Protein AF-A0A1S3B0C0-F1 (afdb_monomer_lite)

Sequence (119 aa):
MVPRLPLDDKALMFKHFGFFVYFDWDYVAQIQEEEPFENYRSIVGAVLMRIHASLEIGRSFTISWRRGKEYEEKVFLGIVRLFGSLLPGIPAYCPQDYVNSTPLGSTGRLHSEHDLIIQ

Secondary structure (DSSP, 8-state):
----SS-S-TT---PPPS-EEEE-TT--EEEESS-SS-TT--HHHHHHHHHHHHHHHHHHHHHHHHH-GGGPPPHHHHHHHHHHTTSTT-TT--HHHHHHHHHHHHTSTHHHHHHHH--

Structure (mmCIF, N/CA/C/O backbone):
data_AF-A0A1S3B0C0-F1
#
_entry.id   AF-A0A1S3B0C0-F1
#
loop_
_atom_site.group_PDB
_atom_site.id
_atom_site.type_symbol
_atom_site.label_atom_id
_atom_site.label_alt_id
_atom_site.label_comp_id
_atom_site.label_asym_id
_atom_site.label_entity_id
_atom_site.label_seq_id
_atom_site.pdbx_PDB_ins_code
_atom_site.Cartn_x
_atom_site.Cartn_y
_atom_site.Cartn_z
_atom_site.occupancy
_atom_site.B_iso_or_equiv
_atom_site.auth_seq_id
_atom_site.auth_comp_id
_atom_site.auth_asym_id
_atom_site.auth_atom_id
_atom_site.pdbx_PDB_model_num
ATOM 1 N N . MET A 1 1 ? -2.806 -12.312 -8.907 1.00 52.94 1 MET A N 1
ATOM 2 C CA . MET A 1 1 ? -2.158 -11.345 -9.810 1.00 52.94 1 MET A CA 1
ATOM 3 C C . MET A 1 1 ? -2.480 -11.763 -11.233 1.00 52.94 1 MET A C 1
ATOM 5 O O . MET A 1 1 ? -2.406 -12.956 -11.518 1.00 52.94 1 MET A O 1
ATOM 9 N N . VAL A 1 2 ? -2.973 -10.835 -12.055 1.00 52.50 2 VAL A N 1
ATOM 10 C CA . VAL A 1 2 ? -3.362 -11.129 -13.440 1.00 52.50 2 VAL A CA 1
ATOM 11 C C . VAL A 1 2 ? -2.097 -11.016 -14.288 1.00 52.50 2 VAL A C 1
ATOM 13 O O . VAL A 1 2 ? -1.531 -9.926 -14.338 1.00 52.50 2 VAL A O 1
ATOM 16 N N . PRO A 1 3 ? -1.608 -12.109 -14.901 1.00 55.06 3 PRO A N 1
ATOM 17 C CA . PRO A 1 3 ? -0.468 -12.015 -15.798 1.00 55.06 3 PRO A CA 1
ATOM 18 C C . PRO A 1 3 ? -0.829 -11.052 -16.926 1.00 55.06 3 PRO A C 1
ATOM 20 O O . PRO A 1 3 ? -1.904 -11.178 -17.520 1.00 55.06 3 PRO A O 1
ATOM 23 N N . ARG A 1 4 ? 0.053 -10.086 -17.206 1.00 61.09 4 ARG A N 1
ATOM 24 C CA . ARG A 1 4 ? -0.137 -9.209 -18.359 1.00 61.09 4 ARG A CA 1
ATOM 25 C C . ARG A 1 4 ? -0.114 -10.096 -19.594 1.00 61.09 4 ARG A C 1
ATOM 27 O O . ARG A 1 4 ? 0.855 -10.815 -19.837 1.00 61.09 4 ARG A O 1
ATOM 34 N N . LEU A 1 5 ? -1.244 -10.117 -20.291 1.00 62.19 5 LEU A N 1
ATOM 35 C CA . LEU A 1 5 ? -1.394 -10.809 -21.553 1.00 62.19 5 LEU A CA 1
ATOM 36 C C . LEU A 1 5 ? -1.553 -9.753 -22.638 1.00 62.19 5 LEU A C 1
ATOM 38 O O . LEU A 1 5 ? -2.394 -8.865 -22.494 1.00 62.19 5 LEU A O 1
ATOM 42 N N . PRO A 1 6 ? -0.779 -9.854 -23.718 1.00 63.19 6 PRO A N 1
ATOM 43 C CA . PRO A 1 6 ? 0.288 -10.829 -23.948 1.00 63.19 6 PRO A CA 1
ATOM 44 C C . PRO A 1 6 ? 1.496 -10.587 -23.036 1.00 63.19 6 PRO A C 1
ATOM 46 O O . PRO A 1 6 ? 1.780 -9.442 -22.697 1.00 63.19 6 PRO A O 1
ATOM 49 N N . LEU A 1 7 ? 2.212 -11.654 -22.646 1.00 60.31 7 LEU A N 1
ATOM 50 C CA . LEU A 1 7 ? 3.580 -11.470 -22.141 1.00 60.31 7 LEU A CA 1
ATOM 51 C C . LEU A 1 7 ? 4.319 -10.651 -23.191 1.00 60.31 7 LEU A C 1
ATOM 53 O O . LEU A 1 7 ? 4.110 -10.966 -24.357 1.00 60.31 7 LEU A O 1
ATOM 57 N N . ASP A 1 8 ? 5.126 -9.660 -22.790 1.00 55.84 8 ASP A N 1
ATOM 58 C CA . ASP A 1 8 ? 5.915 -8.805 -23.690 1.00 55.84 8 ASP A CA 1
ATOM 59 C C . ASP A 1 8 ? 6.686 -9.639 -24.710 1.00 55.84 8 ASP A C 1
ATOM 61 O O . ASP A 1 8 ? 7.838 -10.043 -24.532 1.00 55.84 8 ASP A O 1
ATOM 65 N N . ASP A 1 9 ? 5.989 -9.932 -25.786 1.00 53.53 9 ASP A N 1
ATOM 66 C CA . ASP A 1 9 ? 6.418 -10.689 -26.921 1.00 53.53 9 ASP A CA 1
ATOM 67 C C . ASP A 1 9 ? 6.223 -9.696 -28.044 1.00 53.53 9 ASP A C 1
ATOM 69 O O . ASP A 1 9 ? 5.133 -9.148 -28.235 1.00 53.53 9 ASP A O 1
ATOM 73 N N . LYS A 1 10 ? 7.306 -9.401 -28.763 1.00 56.47 10 LYS A N 1
ATOM 74 C CA . LYS A 1 10 ? 7.347 -8.333 -29.778 1.00 56.47 10 LYS A CA 1
ATOM 75 C C . LYS A 1 10 ? 6.260 -8.494 -30.854 1.00 56.47 10 LYS A C 1
ATOM 77 O O . LYS A 1 10 ? 6.013 -7.571 -31.621 1.00 56.47 10 LYS A O 1
ATOM 82 N N . ALA A 1 11 ? 5.636 -9.669 -30.911 1.00 55.56 11 ALA A N 1
ATOM 83 C CA . ALA A 1 11 ? 4.535 -10.029 -31.783 1.00 55.56 11 ALA A CA 1
ATOM 84 C C . ALA A 1 11 ? 3.170 -9.431 -31.385 1.00 55.56 11 ALA A C 1
ATOM 86 O O . ALA A 1 11 ? 2.296 -9.339 -32.245 1.00 55.56 11 ALA A O 1
ATOM 87 N N . LEU A 1 12 ? 2.953 -9.033 -30.126 1.00 57.41 12 LEU A N 1
ATOM 88 C CA . LEU A 1 12 ? 1.646 -8.579 -29.646 1.00 57.41 12 LEU A CA 1
ATOM 89 C C . LEU A 1 12 ? 1.777 -7.219 -28.933 1.00 57.41 12 LEU A C 1
ATOM 91 O O . LEU A 1 12 ? 2.055 -7.125 -27.745 1.00 57.41 12 LEU A O 1
ATOM 95 N N . MET A 1 13 ? 1.591 -6.140 -29.698 1.00 58.38 13 MET A N 1
ATOM 96 C CA . MET A 1 13 ? 1.855 -4.751 -29.293 1.00 58.38 13 MET A CA 1
ATOM 97 C C . MET A 1 13 ? 0.697 -4.099 -28.518 1.00 58.38 13 MET A C 1
ATOM 99 O O . MET A 1 13 ? 0.164 -3.069 -28.932 1.00 58.38 1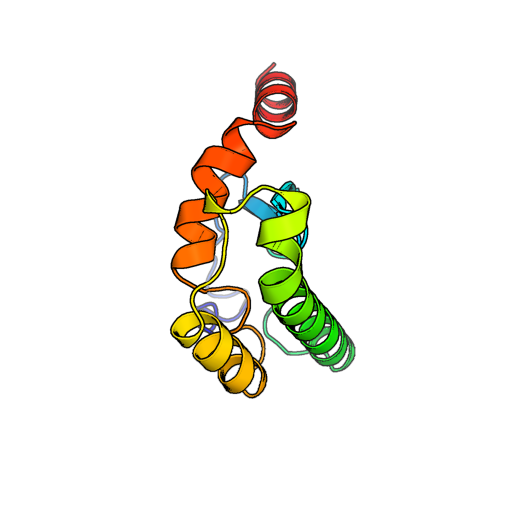3 MET A O 1
ATOM 103 N N . PHE A 1 14 ? 0.286 -4.678 -27.392 1.00 61.09 14 PHE A N 1
ATOM 104 C CA . PHE A 1 14 ? -0.689 -4.022 -26.516 1.00 61.09 14 PHE A CA 1
ATOM 105 C C . PHE A 1 14 ? 0.031 -3.109 -25.522 1.00 61.09 14 PHE A C 1
ATOM 107 O O . PHE A 1 14 ? 0.344 -3.507 -24.404 1.00 61.09 14 PHE A O 1
ATOM 114 N N . LYS A 1 15 ? 0.298 -1.868 -25.946 1.00 66.00 15 LYS A N 1
ATOM 115 C CA . LYS A 1 15 ? 0.806 -0.817 -25.059 1.00 66.00 15 LYS A CA 1
ATOM 116 C C . LYS A 1 15 ? -0.368 -0.103 -24.390 1.00 66.00 15 LYS A C 1
ATOM 118 O O . LYS A 1 15 ? -1.306 0.314 -25.067 1.00 66.00 15 LYS A O 1
ATOM 123 N N . HIS A 1 16 ? -0.317 0.037 -23.067 1.00 65.56 16 HIS A N 1
ATOM 124 C CA . HIS A 1 16 ? -1.242 0.921 -22.362 1.00 65.56 16 HIS A CA 1
ATOM 125 C C . HIS A 1 16 ? -0.915 2.368 -22.751 1.00 65.56 16 HIS A C 1
ATOM 127 O O . HIS A 1 16 ? 0.240 2.785 -22.692 1.00 65.56 16 HIS A O 1
ATOM 133 N N . PHE A 1 17 ? -1.927 3.112 -23.195 1.00 69.31 17 PHE A N 1
ATOM 134 C CA . PHE A 1 17 ? -1.809 4.535 -23.505 1.00 69.31 17 PHE A CA 1
ATOM 135 C C . PHE A 1 17 ? -2.396 5.357 -22.355 1.00 69.31 17 PHE A C 1
ATOM 137 O O . PHE A 1 17 ? -3.431 4.989 -21.801 1.00 69.31 17 PHE A O 1
ATOM 144 N N . GLY A 1 18 ? -1.756 6.481 -22.037 1.00 73.19 18 GLY A N 1
ATOM 145 C CA . GLY A 1 18 ? -2.140 7.363 -20.934 1.00 73.19 18 GLY A CA 1
ATOM 146 C C . GLY A 1 18 ? -1.203 7.257 -19.732 1.00 73.19 18 GLY A C 1
ATOM 147 O O . GLY A 1 18 ? -0.316 6.408 -19.689 1.00 73.19 18 GLY A O 1
ATOM 148 N N . PHE A 1 19 ? -1.389 8.156 -18.767 1.00 72.00 19 PHE A N 1
ATOM 149 C CA . PHE A 1 19 ? -0.590 8.181 -17.546 1.00 72.00 19 PHE A CA 1
ATOM 150 C C . PHE A 1 19 ? -1.010 7.054 -16.606 1.00 72.00 19 PHE A C 1
ATOM 152 O O . PHE A 1 19 ? -2.197 6.897 -16.306 1.00 72.00 19 PHE A O 1
ATOM 159 N N . PHE A 1 20 ? -0.037 6.294 -16.109 1.00 77.88 20 PHE A N 1
ATOM 160 C CA . PHE A 1 20 ? -0.271 5.330 -15.047 1.00 77.88 20 PHE A CA 1
ATOM 161 C C . PHE A 1 20 ? -0.038 6.012 -13.698 1.00 77.88 20 PHE A C 1
ATOM 163 O O . PHE A 1 20 ? 1.050 6.502 -13.400 1.00 77.88 20 PHE A O 1
ATOM 170 N N . VAL A 1 21 ? -1.089 6.065 -12.880 1.00 81.00 21 VAL A N 1
ATOM 171 C CA . VAL A 1 21 ? -1.009 6.600 -11.520 1.00 81.00 21 VAL A CA 1
ATOM 172 C C . VAL A 1 21 ? -0.774 5.442 -10.566 1.00 81.00 21 VAL A C 1
ATOM 174 O O . VAL A 1 21 ? -1.651 4.604 -10.354 1.00 81.00 21 VAL A O 1
ATOM 177 N N . TYR A 1 22 ? 0.415 5.417 -9.981 1.00 82.69 22 TYR A N 1
ATOM 178 C CA . TYR A 1 22 ? 0.807 4.446 -8.973 1.00 82.69 22 TYR A CA 1
ATOM 179 C C . TYR A 1 22 ? 0.710 5.069 -7.583 1.00 82.69 22 TYR A C 1
ATOM 181 O O . TYR A 1 22 ? 1.193 6.177 -7.372 1.00 82.69 22 TYR A O 1
ATOM 189 N N . PHE A 1 23 ? 0.126 4.357 -6.623 1.00 84.44 23 PHE A N 1
ATOM 190 C CA . PHE A 1 23 ? 0.159 4.755 -5.217 1.00 84.44 23 PHE A CA 1
ATOM 191 C C . PHE A 1 23 ? 1.170 3.896 -4.473 1.00 84.44 23 PHE A C 1
ATOM 193 O O . PHE A 1 23 ? 1.132 2.669 -4.564 1.00 84.44 23 PHE A O 1
ATOM 200 N N . ASP A 1 24 ? 2.064 4.542 -3.730 1.00 84.25 24 ASP A N 1
ATOM 201 C CA . ASP A 1 24 ? 2.977 3.832 -2.845 1.00 84.25 24 ASP A CA 1
ATOM 202 C C . ASP A 1 24 ? 2.301 3.403 -1.528 1.00 84.25 24 ASP A C 1
ATOM 204 O O . ASP A 1 24 ? 1.133 3.692 -1.253 1.00 84.25 24 ASP A O 1
ATOM 208 N N . TRP A 1 25 ? 3.076 2.733 -0.675 1.00 82.19 25 TRP A N 1
ATOM 209 C CA . TRP A 1 25 ? 2.650 2.276 0.649 1.00 82.19 25 TRP A CA 1
ATOM 210 C C . TRP A 1 25 ? 2.260 3.416 1.624 1.00 82.19 25 TRP A C 1
ATOM 212 O O . TRP A 1 25 ? 1.830 3.152 2.748 1.00 82.19 25 TRP A O 1
ATOM 222 N N . ASP A 1 26 ? 2.426 4.691 1.277 1.00 84.62 26 ASP A N 1
ATOM 223 C CA . ASP A 1 26 ? 1.943 5.824 2.078 1.00 84.62 26 ASP A CA 1
ATOM 224 C C . ASP A 1 26 ? 0.788 6.582 1.396 1.00 84.62 26 ASP A C 1
ATOM 226 O O . ASP A 1 26 ? 0.363 7.637 1.877 1.00 84.62 26 ASP A O 1
ATOM 230 N N . TYR A 1 27 ? 0.227 6.010 0.322 1.00 84.25 27 TYR A N 1
ATOM 231 C CA . TYR A 1 27 ? -0.755 6.639 -0.568 1.00 84.25 27 TYR A CA 1
ATOM 232 C C . TYR A 1 27 ? -0.250 7.933 -1.213 1.00 84.25 27 TYR A C 1
ATOM 234 O O . TYR A 1 27 ? -1.035 8.834 -1.519 1.00 84.25 27 TYR A O 1
ATOM 242 N N . VAL A 1 28 ? 1.054 8.031 -1.461 1.00 84.50 28 VAL A N 1
ATOM 243 C CA . VAL A 1 28 ? 1.602 9.081 -2.314 1.00 84.50 28 VAL A CA 1
ATOM 244 C C . VAL A 1 28 ? 1.459 8.633 -3.759 1.00 84.50 28 VAL A C 1
ATOM 246 O O . VAL A 1 28 ? 1.978 7.593 -4.166 1.00 84.50 28 VAL A O 1
ATOM 249 N N . ALA A 1 29 ? 0.726 9.428 -4.531 1.00 83.75 29 ALA A N 1
ATOM 250 C CA . ALA A 1 29 ? 0.566 9.202 -5.952 1.00 83.75 29 ALA A CA 1
ATOM 251 C C . ALA A 1 29 ? 1.836 9.572 -6.721 1.00 83.75 29 ALA A C 1
ATOM 253 O O . ALA A 1 29 ? 2.442 10.618 -6.483 1.00 83.75 29 ALA A O 1
ATOM 254 N N . GLN A 1 30 ? 2.196 8.722 -7.671 1.00 82.56 30 GLN A N 1
ATOM 255 C CA . GLN A 1 30 ? 3.345 8.859 -8.548 1.00 82.56 30 GLN A CA 1
ATOM 256 C C . GLN A 1 30 ? 2.877 8.629 -9.982 1.00 82.56 30 GLN A C 1
ATOM 258 O O . GLN A 1 30 ? 2.227 7.623 -10.276 1.00 82.56 30 GLN A O 1
ATOM 263 N N . ILE A 1 31 ? 3.197 9.567 -10.870 1.00 81.69 31 ILE A N 1
ATOM 264 C CA . ILE A 1 31 ? 2.937 9.423 -12.301 1.00 81.69 31 ILE A CA 1
ATOM 265 C C . ILE A 1 31 ? 4.091 8.615 -12.883 1.00 81.69 31 ILE A C 1
ATOM 267 O O . ILE A 1 31 ? 5.247 9.028 -12.804 1.00 81.69 31 ILE A O 1
ATOM 271 N N . GLN A 1 32 ? 3.780 7.451 -13.437 1.00 74.69 32 GLN A N 1
ATOM 272 C CA . GLN A 1 32 ? 4.750 6.596 -14.109 1.00 74.69 32 GLN A CA 1
ATOM 273 C C . GLN A 1 32 ? 4.248 6.253 -15.512 1.00 74.69 32 GLN A C 1
ATOM 275 O O . GLN A 1 32 ? 3.048 6.265 -15.785 1.00 74.69 32 GLN A O 1
ATOM 280 N N . GLU A 1 33 ? 5.179 5.979 -16.423 1.00 71.00 33 GLU A N 1
ATOM 281 C CA . GLU A 1 33 ? 4.834 5.490 -17.763 1.00 71.00 33 GLU A CA 1
ATOM 282 C C . GLU A 1 33 ? 4.477 3.999 -17.734 1.00 71.00 33 GLU A C 1
ATOM 284 O O . GLU A 1 33 ? 3.632 3.552 -18.506 1.00 71.00 33 GLU A O 1
ATOM 289 N N . GLU A 1 34 ? 5.085 3.235 -16.820 1.00 68.50 34 GLU A N 1
ATOM 290 C CA . GLU A 1 34 ? 4.920 1.786 -16.706 1.00 68.50 34 GLU A CA 1
ATOM 291 C C . GLU A 1 34 ? 4.859 1.338 -15.237 1.00 68.50 34 GLU A C 1
ATOM 293 O O . GLU A 1 34 ? 5.313 2.026 -14.321 1.00 68.50 34 GLU A O 1
ATOM 298 N N . GLU A 1 35 ? 4.258 0.170 -15.002 1.00 68.44 35 GLU A N 1
ATOM 299 C CA . GLU A 1 35 ? 4.125 -0.410 -13.666 1.00 68.44 35 GLU A CA 1
ATOM 300 C C . GLU A 1 35 ? 5.485 -0.946 -13.167 1.00 68.44 35 GLU A C 1
ATOM 302 O O . GLU A 1 35 ? 6.129 -1.725 -13.875 1.00 68.44 35 GLU A O 1
ATOM 307 N N . PRO A 1 36 ? 5.914 -0.616 -11.933 1.00 64.50 36 PRO A N 1
ATOM 308 C CA . PRO A 1 36 ? 7.298 -0.808 -11.475 1.00 64.50 36 PRO A CA 1
ATOM 309 C C . PRO A 1 36 ? 7.772 -2.268 -11.344 1.00 64.50 36 PRO A C 1
ATOM 311 O O . PRO A 1 36 ? 8.972 -2.514 -11.220 1.00 64.50 36 PRO A O 1
ATOM 314 N N . PHE A 1 37 ? 6.868 -3.253 -11.355 1.00 67.31 37 PHE A N 1
ATOM 315 C CA . PHE A 1 37 ? 7.211 -4.670 -11.201 1.00 67.31 37 PHE A CA 1
ATOM 316 C C . PHE A 1 37 ? 6.747 -5.493 -12.404 1.00 67.31 37 PHE A C 1
ATOM 318 O O . PHE A 1 37 ? 5.675 -6.096 -12.397 1.00 67.31 37 PHE A O 1
ATOM 325 N N . GLU A 1 38 ? 7.577 -5.566 -13.442 1.00 63.25 38 GLU A N 1
ATOM 326 C CA . GLU A 1 38 ? 7.269 -6.386 -14.613 1.00 63.25 38 GLU A CA 1
ATOM 327 C C . GLU A 1 38 ? 7.375 -7.899 -14.336 1.00 63.25 38 GLU A C 1
ATOM 329 O O . GLU A 1 38 ? 8.437 -8.428 -13.998 1.00 63.25 38 GLU A O 1
ATOM 334 N N . ASN A 1 39 ? 6.255 -8.611 -14.522 1.00 61.09 39 ASN A N 1
ATOM 335 C CA . ASN A 1 39 ? 6.147 -10.040 -14.861 1.00 61.09 39 ASN A CA 1
ATOM 336 C C . ASN A 1 39 ? 7.088 -11.042 -14.142 1.00 61.09 39 ASN A C 1
ATOM 338 O O . ASN A 1 39 ? 7.529 -11.999 -14.770 1.00 61.09 39 ASN A O 1
ATOM 342 N N . TYR A 1 40 ? 7.388 -10.887 -12.844 1.00 58.50 40 TYR A N 1
ATOM 343 C CA . TYR A 1 40 ? 8.083 -11.877 -11.978 1.00 58.50 40 TYR A CA 1
ATOM 344 C C . TYR A 1 40 ? 9.376 -12.531 -12.518 1.00 58.50 40 TYR A C 1
ATOM 346 O O . TYR A 1 40 ? 9.854 -13.507 -11.936 1.00 58.50 40 TYR A O 1
ATOM 354 N N . ARG A 1 41 ? 9.969 -12.045 -13.614 1.00 60.12 41 ARG A N 1
ATOM 355 C CA . ARG A 1 41 ? 11.052 -12.763 -14.313 1.00 60.12 41 ARG A CA 1
ATOM 356 C C . ARG A 1 41 ? 12.391 -12.672 -13.591 1.00 60.12 41 ARG A C 1
ATOM 358 O O . ARG A 1 41 ? 13.257 -13.512 -13.808 1.00 60.12 41 ARG A O 1
ATOM 365 N N . SER A 1 42 ? 12.562 -11.670 -12.732 1.00 73.00 42 SER A N 1
ATOM 366 C CA . SER A 1 42 ? 13.799 -11.429 -11.992 1.00 73.00 42 S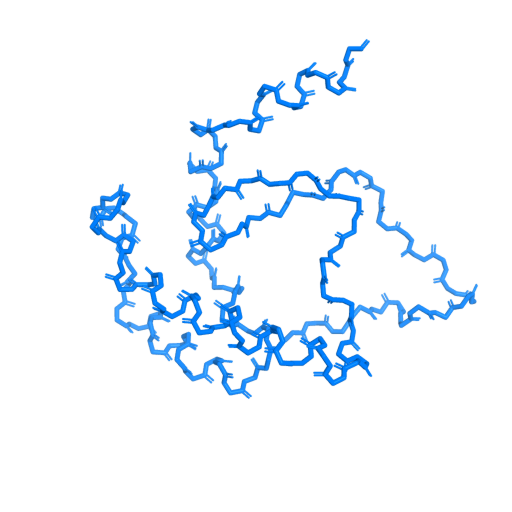ER A CA 1
ATOM 367 C C . SER A 1 42 ? 13.675 -11.847 -10.526 1.00 73.00 42 SER A C 1
ATOM 369 O O . SER A 1 42 ? 12.720 -11.474 -9.843 1.00 73.00 42 SER A O 1
ATOM 371 N N . ILE A 1 43 ? 14.696 -12.546 -10.014 1.00 78.00 43 ILE A N 1
ATOM 372 C CA . ILE A 1 43 ? 14.846 -12.867 -8.582 1.00 78.00 43 ILE A CA 1
ATOM 373 C C . ILE A 1 43 ? 14.848 -11.580 -7.745 1.00 78.00 43 ILE A C 1
ATOM 375 O O . ILE A 1 43 ? 14.224 -11.529 -6.688 1.00 78.00 43 ILE A O 1
ATOM 379 N N . VAL A 1 44 ? 15.491 -10.518 -8.243 1.00 81.62 44 VAL A N 1
ATOM 380 C CA . VAL A 1 44 ? 15.523 -9.209 -7.575 1.00 81.62 44 VAL A CA 1
ATOM 381 C C . VAL A 1 44 ? 14.116 -8.621 -7.485 1.00 81.62 44 VAL A C 1
ATOM 383 O O . VAL A 1 44 ? 13.700 -8.193 -6.412 1.00 81.62 44 VAL A O 1
ATOM 386 N N . GLY A 1 45 ? 13.346 -8.684 -8.576 1.00 78.31 45 GLY A N 1
ATOM 387 C CA . GLY A 1 45 ? 11.947 -8.247 -8.586 1.00 78.31 45 GLY A CA 1
ATOM 388 C C . GLY A 1 45 ? 11.098 -9.022 -7.577 1.00 78.31 45 GLY A C 1
ATOM 389 O O . GLY A 1 45 ? 10.353 -8.422 -6.804 1.00 78.31 45 GLY A O 1
ATOM 390 N N . ALA A 1 46 ? 11.267 -10.346 -7.505 1.00 77.62 46 ALA A N 1
ATOM 391 C CA . ALA A 1 46 ? 10.569 -11.189 -6.533 1.00 77.62 46 ALA A CA 1
ATOM 392 C C . ALA A 1 46 ? 10.875 -10.805 -5.072 1.00 77.62 46 ALA A C 1
ATOM 394 O O . ALA A 1 46 ? 9.968 -10.808 -4.237 1.00 77.62 46 ALA A O 1
ATOM 395 N N . VAL A 1 47 ? 12.124 -10.448 -4.759 1.00 82.62 47 VAL A N 1
ATOM 396 C CA . VAL A 1 47 ? 12.523 -9.967 -3.423 1.00 82.62 47 VAL A CA 1
ATOM 397 C C . VAL A 1 47 ? 11.903 -8.601 -3.126 1.00 82.62 47 VAL A C 1
ATOM 399 O O . VAL A 1 47 ? 11.293 -8.433 -2.069 1.00 82.62 47 VAL A O 1
ATOM 402 N N . LEU A 1 48 ? 11.991 -7.649 -4.060 1.00 83.00 48 LEU A N 1
ATOM 403 C CA . LEU A 1 48 ? 11.413 -6.312 -3.890 1.00 83.00 48 LEU A CA 1
ATOM 404 C C . LEU A 1 48 ? 9.897 -6.368 -3.666 1.00 83.00 48 LEU A C 1
ATOM 406 O O . LEU A 1 48 ? 9.386 -5.697 -2.772 1.00 83.00 48 LEU A O 1
ATOM 410 N N . MET A 1 49 ? 9.181 -7.238 -4.380 1.00 79.56 49 MET A N 1
ATOM 411 C CA . MET A 1 49 ? 7.745 -7.437 -4.161 1.00 79.56 49 MET A CA 1
ATOM 412 C C . MET A 1 49 ? 7.417 -8.038 -2.793 1.00 79.56 49 MET A C 1
ATOM 414 O O . MET A 1 49 ? 6.381 -7.703 -2.223 1.00 79.56 49 MET A O 1
ATOM 418 N N . ARG A 1 50 ? 8.272 -8.908 -2.236 1.00 82.31 50 ARG A N 1
ATOM 419 C CA . ARG A 1 50 ? 8.080 -9.418 -0.865 1.00 82.31 50 ARG A CA 1
ATOM 420 C C . ARG A 1 50 ? 8.280 -8.322 0.178 1.00 82.31 50 ARG A C 1
ATOM 422 O O . ARG A 1 50 ? 7.531 -8.270 1.154 1.00 82.31 50 ARG A O 1
ATOM 429 N N . ILE A 1 51 ? 9.258 -7.443 -0.036 1.00 86.44 51 ILE A N 1
ATOM 430 C CA . ILE A 1 51 ? 9.471 -6.267 0.817 1.00 86.44 51 ILE A CA 1
ATOM 431 C C . ILE A 1 51 ? 8.250 -5.346 0.724 1.00 86.44 51 ILE A C 1
ATOM 433 O O . ILE A 1 51 ? 7.680 -4.998 1.755 1.00 86.44 51 ILE A O 1
ATOM 437 N N . HIS A 1 52 ? 7.783 -5.041 -0.490 1.00 84.69 52 HIS A N 1
ATOM 438 C CA . HIS A 1 52 ? 6.592 -4.221 -0.716 1.00 84.69 52 HIS A CA 1
ATOM 439 C C . HIS A 1 52 ? 5.349 -4.817 -0.040 1.00 84.69 52 HIS A C 1
ATOM 441 O O . HIS A 1 52 ? 4.670 -4.143 0.726 1.00 84.69 52 HIS A O 1
ATOM 447 N N . ALA A 1 53 ? 5.101 -6.116 -0.221 1.00 84.12 53 ALA A N 1
ATOM 448 C CA . ALA A 1 53 ? 4.017 -6.830 0.451 1.00 84.12 53 ALA A CA 1
ATOM 449 C C . ALA A 1 53 ? 4.094 -6.736 1.987 1.00 84.12 53 ALA A C 1
ATOM 451 O O . ALA A 1 53 ? 3.066 -6.617 2.649 1.00 84.12 53 ALA A O 1
ATOM 452 N N . SER A 1 54 ? 5.301 -6.762 2.556 1.00 86.88 54 SER A N 1
ATOM 453 C CA . SER A 1 54 ? 5.499 -6.609 4.003 1.00 86.88 54 SER A CA 1
ATOM 454 C C . SER A 1 54 ? 5.198 -5.182 4.474 1.00 86.88 54 SER A C 1
ATOM 456 O O . SER A 1 54 ? 4.596 -5.004 5.534 1.00 86.88 54 SER A O 1
ATOM 458 N N . LEU A 1 55 ? 5.558 -4.166 3.680 1.00 89.00 55 LEU A N 1
ATOM 459 C CA . LEU A 1 55 ? 5.214 -2.766 3.954 1.00 89.00 55 LEU A CA 1
ATOM 460 C C . LEU A 1 55 ? 3.697 -2.538 3.904 1.00 89.00 55 LEU A C 1
ATOM 462 O O . LEU A 1 55 ? 3.164 -1.862 4.781 1.00 89.00 55 LEU A O 1
ATOM 466 N N . GLU A 1 56 ? 2.990 -3.166 2.962 1.00 88.44 56 GLU A N 1
ATOM 467 C CA . GLU A 1 56 ? 1.521 -3.117 2.868 1.00 88.44 56 GLU A CA 1
ATOM 468 C C . GLU A 1 56 ? 0.821 -3.720 4.097 1.00 88.44 56 GLU A C 1
ATOM 470 O O . GLU A 1 56 ? -0.202 -3.209 4.563 1.00 88.44 56 GLU A O 1
ATOM 475 N N . ILE A 1 57 ? 1.386 -4.787 4.671 1.00 87.94 57 ILE A N 1
ATOM 476 C CA . ILE A 1 57 ? 0.910 -5.342 5.946 1.00 87.94 57 ILE A CA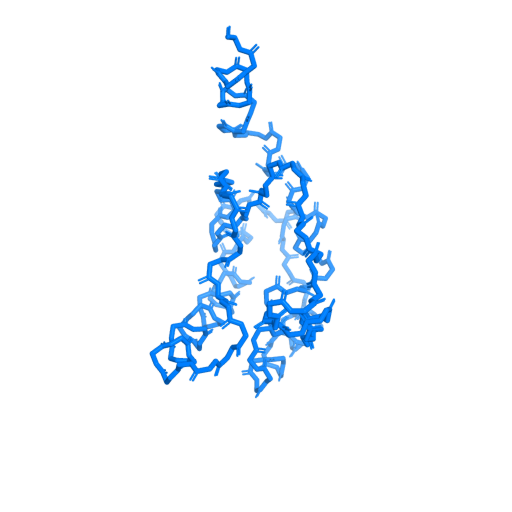 1
ATOM 477 C C . ILE A 1 57 ? 1.209 -4.363 7.088 1.00 87.94 57 ILE A C 1
ATOM 479 O O . ILE A 1 57 ? 0.335 -4.064 7.893 1.00 87.94 57 ILE A O 1
ATOM 483 N N . GLY A 1 58 ? 2.422 -3.808 7.166 1.00 88.44 58 GLY A N 1
ATOM 484 C CA . GLY A 1 58 ? 2.743 -2.795 8.181 1.00 88.44 58 GLY A CA 1
ATOM 485 C C . GLY A 1 58 ? 1.827 -1.566 8.097 1.00 88.44 58 GLY A C 1
ATOM 486 O O . GLY A 1 58 ? 1.422 -0.988 9.113 1.00 88.44 58 GLY A O 1
ATOM 487 N N . ARG A 1 59 ? 1.432 -1.188 6.880 1.00 89.69 59 ARG A N 1
ATOM 488 C CA . ARG A 1 59 ? 0.500 -0.096 6.615 1.00 89.69 59 ARG A CA 1
ATOM 489 C C . ARG A 1 59 ? -0.899 -0.379 7.146 1.00 89.69 59 ARG A C 1
ATOM 491 O O . ARG A 1 59 ? -1.450 0.522 7.773 1.00 89.69 59 ARG A O 1
ATOM 498 N N . SER A 1 60 ? -1.452 -1.584 6.976 1.00 87.19 60 SER A N 1
ATOM 499 C CA . SER A 1 60 ? -2.812 -1.901 7.457 1.00 87.19 60 SER A CA 1
ATOM 500 C C . SER A 1 60 ? -2.985 -1.629 8.953 1.00 87.19 60 SER A C 1
ATOM 502 O O . SER A 1 60 ? -4.037 -1.168 9.387 1.00 87.19 60 SER A O 1
ATOM 504 N N . PHE A 1 61 ? -1.932 -1.851 9.746 1.00 87.31 61 PHE A N 1
ATOM 505 C CA . PHE A 1 61 ? -1.944 -1.587 11.188 1.00 87.31 61 PHE A CA 1
ATOM 506 C C . PHE A 1 61 ? -1.715 -0.116 11.548 1.00 87.31 61 PHE A C 1
ATOM 508 O O . PHE A 1 61 ? -2.195 0.353 12.577 1.00 87.31 61 PHE A O 1
ATOM 515 N N . THR A 1 62 ? -0.975 0.624 10.723 1.00 90.44 62 THR A N 1
ATOM 516 C CA . THR A 1 62 ? -0.540 1.996 11.036 1.00 90.44 62 THR A CA 1
ATOM 517 C C . THR A 1 62 ? -1.384 3.077 10.362 1.00 90.44 62 THR A C 1
ATOM 519 O O . THR A 1 62 ? -1.311 4.240 10.759 1.00 90.44 62 THR A O 1
ATOM 522 N N . ILE A 1 63 ? -2.195 2.734 9.358 1.00 90.44 63 ILE A N 1
ATOM 523 C CA . ILE A 1 63 ? -2.969 3.701 8.568 1.00 90.44 63 ILE A CA 1
ATOM 524 C C . ILE A 1 63 ? -4.017 4.448 9.400 1.00 90.44 63 ILE A C 1
ATOM 526 O O . ILE A 1 63 ? -4.142 5.661 9.255 1.00 90.44 63 ILE A O 1
ATOM 530 N N . SER A 1 64 ? -4.689 3.763 10.334 1.00 90.38 64 SER A N 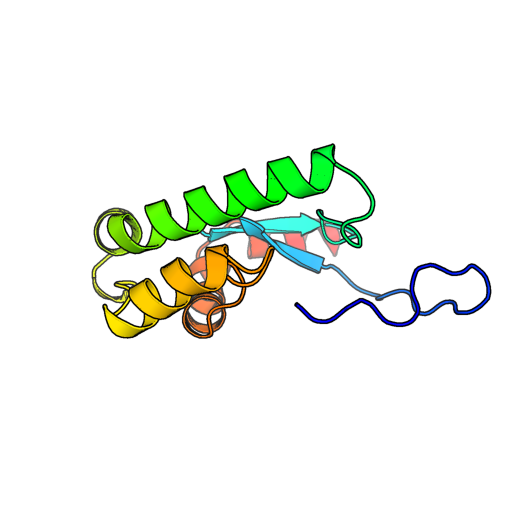1
ATOM 531 C CA . SER A 1 64 ? -5.676 4.381 11.235 1.00 90.38 64 SER A CA 1
ATOM 532 C C . SER A 1 64 ? -5.046 5.493 12.086 1.00 90.38 64 SER A C 1
ATOM 534 O O . SER A 1 64 ? -5.654 6.536 12.321 1.00 90.38 64 SER A O 1
ATOM 536 N N . TRP A 1 65 ? -3.779 5.315 12.478 1.00 89.31 65 TRP A N 1
ATOM 537 C CA . TRP A 1 65 ? -3.022 6.317 13.228 1.00 89.31 65 TRP A CA 1
ATOM 538 C C . TRP A 1 65 ? -2.504 7.465 12.349 1.00 89.31 65 TRP A C 1
ATOM 540 O O . TRP A 1 65 ? -2.547 8.616 12.773 1.00 89.31 65 TRP A O 1
ATOM 550 N N . ARG A 1 66 ? -2.039 7.176 11.126 1.00 89.56 66 ARG A N 1
ATOM 551 C CA . ARG A 1 66 ? -1.448 8.183 10.222 1.00 89.56 66 ARG A CA 1
ATOM 552 C C . ARG A 1 66 ? -2.470 9.046 9.483 1.00 89.56 66 ARG A C 1
ATOM 554 O O . ARG A 1 66 ? -2.227 10.231 9.284 1.00 89.56 66 ARG A O 1
ATOM 561 N N . ARG A 1 67 ? -3.567 8.445 9.016 1.00 87.62 67 ARG A N 1
ATOM 562 C CA . ARG A 1 67 ? -4.557 9.091 8.134 1.00 87.62 67 ARG A CA 1
ATOM 563 C C . ARG A 1 67 ? -5.926 9.261 8.793 1.00 87.62 67 ARG A C 1
ATOM 565 O O . ARG A 1 67 ? -6.744 10.007 8.279 1.00 87.62 67 ARG A O 1
ATOM 572 N N . GLY A 1 68 ? -6.158 8.622 9.940 1.00 90.19 68 GLY A N 1
ATOM 573 C CA . GLY A 1 68 ? -7.408 8.700 10.692 1.00 90.19 68 GLY A CA 1
ATOM 574 C C . GLY A 1 68 ? -8.201 7.394 10.671 1.00 90.19 68 GLY A C 1
ATOM 575 O O . GLY A 1 68 ? -8.005 6.526 9.819 1.00 90.19 68 GLY A O 1
ATOM 576 N N . LYS A 1 69 ? -9.130 7.263 11.624 1.00 89.62 69 LYS A N 1
ATOM 577 C CA . LYS A 1 69 ? -9.924 6.039 11.841 1.00 89.62 69 LYS A CA 1
ATOM 578 C C . LYS A 1 69 ? -10.821 5.654 10.663 1.00 89.62 69 LYS A C 1
ATOM 580 O O . LYS A 1 69 ? -11.215 4.500 10.551 1.00 89.62 69 LYS A O 1
ATOM 585 N N . GLU A 1 70 ? -11.143 6.599 9.788 1.00 89.31 70 GLU A N 1
ATOM 586 C CA . GLU A 1 70 ? -11.919 6.355 8.568 1.00 89.31 70 GLU A CA 1
ATOM 587 C C . GLU A 1 70 ? -11.205 5.423 7.578 1.00 89.31 70 GLU A C 1
ATOM 589 O O . GLU A 1 70 ? -11.866 4.665 6.872 1.00 89.31 70 GLU A O 1
ATOM 594 N N . TYR A 1 71 ? -9.869 5.398 7.599 1.00 88.62 71 TYR A N 1
ATOM 595 C CA . TYR A 1 71 ? -9.050 4.518 6.761 1.00 88.62 71 TYR A CA 1
ATOM 596 C C . TYR A 1 71 ? -8.679 3.205 7.451 1.00 88.62 71 TYR A C 1
ATOM 598 O O . TYR A 1 71 ? -7.886 2.433 6.911 1.00 88.62 71 TYR A O 1
ATOM 606 N N . GLU A 1 72 ? -9.208 2.949 8.650 1.00 90.25 72 GLU A N 1
ATOM 607 C CA . GLU A 1 72 ? -8.904 1.736 9.398 1.00 90.25 72 GLU A CA 1
ATOM 608 C C . GLU A 1 72 ? -9.302 0.493 8.603 1.00 90.25 72 GLU A C 1
ATOM 610 O O . GLU A 1 72 ? -10.442 0.318 8.160 1.00 90.25 72 GLU A O 1
ATOM 615 N N . GLU A 1 73 ? -8.338 -0.402 8.442 1.00 88.56 73 GLU A N 1
ATOM 616 C CA . GLU A 1 73 ? -8.566 -1.671 7.787 1.00 88.56 73 GLU A CA 1
ATOM 617 C C . GLU A 1 73 ? -9.227 -2.656 8.736 1.00 88.56 73 GLU A C 1
ATOM 619 O O . GLU A 1 73 ? -8.7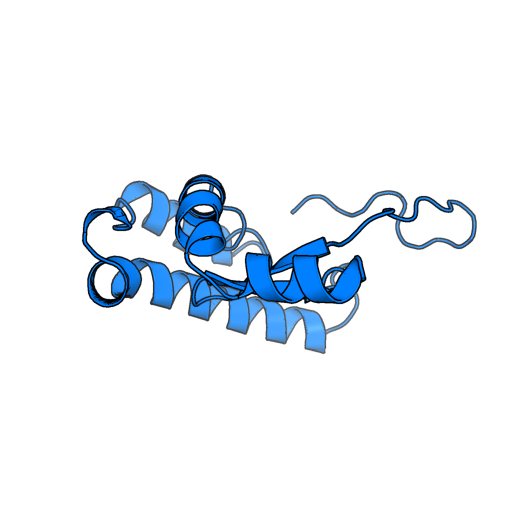71 -2.897 9.856 1.00 88.56 73 GLU A O 1
ATOM 624 N N . LYS A 1 74 ? -10.340 -3.238 8.287 1.00 89.44 74 LYS A N 1
ATOM 625 C CA . LYS A 1 74 ? -11.058 -4.224 9.091 1.00 89.44 74 LYS A CA 1
ATOM 626 C C . LYS A 1 74 ? -10.226 -5.496 9.205 1.00 89.44 74 LYS A C 1
ATOM 628 O O . LYS A 1 74 ? -9.600 -5.927 8.241 1.00 89.44 74 LYS A O 1
ATOM 633 N N . VAL A 1 75 ? -10.314 -6.152 10.362 1.00 86.19 75 VAL A N 1
ATOM 634 C CA . VAL A 1 75 ? -9.583 -7.394 10.679 1.00 86.19 75 VAL A CA 1
ATOM 635 C C . VAL A 1 75 ? -9.698 -8.439 9.564 1.00 86.19 75 VAL A C 1
ATOM 637 O O . VAL A 1 75 ? -8.708 -9.072 9.220 1.00 86.19 75 VAL A O 1
ATOM 640 N N . PHE A 1 76 ? -10.879 -8.581 8.951 1.00 87.75 76 PHE A N 1
ATOM 641 C CA . PHE A 1 76 ? -11.084 -9.485 7.817 1.00 87.75 76 PHE A CA 1
ATOM 642 C C . PHE A 1 76 ? -10.151 -9.184 6.632 1.00 87.75 76 PHE A C 1
ATOM 644 O O . PHE A 1 76 ? -9.500 -10.093 6.123 1.00 87.75 76 PHE A O 1
ATOM 651 N N . LEU A 1 77 ? -10.042 -7.918 6.222 1.00 86.06 77 LEU A N 1
ATOM 652 C CA . LEU A 1 77 ? -9.179 -7.502 5.115 1.00 86.06 77 LEU A CA 1
ATOM 653 C C . LEU A 1 77 ? -7.697 -7.616 5.487 1.00 86.06 77 LEU A C 1
ATOM 655 O O . LEU A 1 77 ? -6.911 -8.108 4.682 1.00 86.06 77 LEU A O 1
ATOM 659 N N . GLY A 1 78 ? -7.341 -7.332 6.744 1.00 86.81 78 GLY A N 1
ATOM 660 C CA . GLY A 1 78 ? -5.995 -7.590 7.263 1.00 86.81 78 GLY A CA 1
ATOM 661 C C . GLY A 1 78 ? -5.598 -9.073 7.200 1.00 86.81 78 GLY A C 1
ATOM 662 O O . GLY A 1 78 ? -4.477 -9.397 6.809 1.00 86.81 78 GLY A O 1
ATOM 663 N N . ILE A 1 79 ? -6.522 -9.992 7.509 1.00 86.25 79 ILE A N 1
ATOM 664 C CA . ILE A 1 79 ? -6.308 -11.442 7.362 1.00 86.25 79 ILE A CA 1
ATOM 665 C C . ILE A 1 79 ? -6.147 -11.817 5.883 1.00 86.25 79 ILE A C 1
ATOM 667 O O . ILE A 1 79 ? -5.216 -12.547 5.535 1.00 86.25 79 ILE A O 1
ATOM 671 N N . VAL A 1 80 ? -7.012 -11.298 5.004 1.00 85.25 80 VAL A N 1
ATOM 672 C CA . VAL A 1 80 ? -6.905 -11.506 3.548 1.00 85.25 80 VAL A CA 1
ATOM 673 C C . VAL A 1 80 ? -5.555 -11.015 3.030 1.00 85.25 80 VAL A C 1
ATOM 675 O O . VAL A 1 80 ? -4.926 -11.711 2.237 1.00 85.25 80 VAL A O 1
ATOM 678 N N . ARG A 1 81 ? -5.063 -9.871 3.509 1.00 87.31 81 ARG A N 1
ATOM 679 C CA . ARG A 1 81 ? -3.753 -9.335 3.133 1.00 87.31 81 ARG A CA 1
ATOM 680 C C . ARG A 1 81 ? -2.603 -10.200 3.651 1.00 87.31 81 ARG A C 1
ATOM 682 O O . ARG A 1 81 ? -1.664 -10.471 2.902 1.00 87.31 81 ARG A O 1
ATOM 689 N N . LEU A 1 82 ? -2.697 -10.688 4.890 1.00 86.00 82 LEU A N 1
ATOM 690 C CA . LEU A 1 82 ? -1.706 -11.590 5.477 1.00 86.00 82 LEU A CA 1
ATOM 691 C C . LEU A 1 82 ? -1.582 -12.888 4.666 1.00 86.00 82 LEU A C 1
ATOM 693 O O . LEU A 1 82 ? -0.482 -13.233 4.237 1.00 86.00 82 LEU A O 1
ATOM 697 N N . PHE A 1 83 ? -2.695 -13.574 4.392 1.00 84.06 83 PHE A N 1
ATOM 698 C CA . PHE A 1 83 ? -2.686 -14.786 3.561 1.00 84.06 83 PHE A CA 1
ATOM 699 C C . PHE A 1 83 ? -2.354 -14.482 2.098 1.00 84.06 83 PHE A C 1
ATOM 701 O O . PHE A 1 83 ? -1.658 -15.258 1.446 1.00 84.06 83 PHE A O 1
ATOM 708 N N . GLY A 1 84 ? -2.780 -13.320 1.602 1.00 79.75 84 GLY A N 1
ATOM 709 C CA . GLY A 1 84 ? -2.447 -12.814 0.279 1.00 79.75 84 GLY A CA 1
ATOM 710 C C . GLY A 1 84 ? -0.944 -12.663 0.075 1.00 79.75 84 GLY A C 1
ATOM 711 O O . GLY A 1 84 ? -0.484 -12.883 -1.032 1.00 79.75 84 GLY A O 1
ATOM 712 N N . SER A 1 85 ? -0.153 -12.390 1.118 1.00 79.38 85 SER A N 1
ATOM 713 C CA . SER A 1 85 ? 1.311 -12.256 1.008 1.00 79.38 85 SER A CA 1
ATOM 714 C C . SER A 1 85 ? 2.046 -13.535 0.595 1.00 79.38 85 SER A C 1
ATOM 716 O O . SER A 1 85 ? 3.166 -13.463 0.084 1.00 79.38 85 SER A O 1
ATOM 718 N N . LEU A 1 86 ? 1.402 -14.699 0.751 1.00 79.19 86 LEU A N 1
ATOM 719 C CA . LEU A 1 86 ? 1.903 -15.978 0.240 1.00 79.19 86 LEU A CA 1
ATOM 720 C C . LEU A 1 86 ? 1.919 -16.008 -1.293 1.00 79.19 86 LEU A C 1
ATOM 722 O O . LEU A 1 86 ? 2.728 -16.716 -1.893 1.00 79.19 86 LEU A O 1
ATOM 726 N N . LEU A 1 87 ? 1.044 -15.218 -1.916 1.00 72.19 87 LEU A N 1
ATOM 727 C CA . LEU A 1 87 ? 0.946 -15.041 -3.353 1.00 72.19 87 LEU A CA 1
ATOM 728 C C . LEU A 1 87 ? 1.516 -13.660 -3.705 1.00 72.19 87 LEU A C 1
ATOM 730 O O . LEU A 1 87 ? 0.979 -12.626 -3.301 1.00 72.19 87 LEU A O 1
ATOM 734 N N . PRO A 1 88 ? 2.632 -13.597 -4.440 1.00 64.25 88 PRO A N 1
ATOM 735 C CA . PRO A 1 88 ? 3.323 -12.337 -4.628 1.00 64.25 88 PRO A CA 1
ATOM 736 C C . PRO A 1 88 ? 2.411 -11.359 -5.386 1.00 64.25 88 PRO A C 1
ATOM 738 O O . PRO A 1 88 ? 1.730 -11.741 -6.335 1.00 64.25 88 PRO A O 1
ATOM 741 N N . GLY A 1 89 ? 2.359 -10.103 -4.943 1.00 64.94 89 GLY A N 1
ATOM 742 C CA . GLY A 1 89 ? 1.537 -9.071 -5.579 1.00 64.94 89 GLY A CA 1
ATOM 743 C C . GLY A 1 89 ? 0.024 -9.193 -5.360 1.00 64.94 89 GLY A C 1
ATOM 744 O O . GLY A 1 89 ? -0.713 -8.593 -6.118 1.00 64.94 89 GLY A O 1
ATOM 745 N N . ILE A 1 90 ? -0.482 -9.952 -4.381 1.00 70.12 90 ILE A N 1
ATOM 746 C CA . ILE A 1 90 ? -1.899 -9.866 -3.953 1.00 70.12 90 ILE A CA 1
ATOM 747 C C . ILE A 1 90 ? -2.146 -8.818 -2.852 1.00 70.12 90 ILE A C 1
ATOM 749 O O . ILE A 1 90 ? -3.159 -8.125 -2.935 1.00 70.12 90 ILE A O 1
ATOM 753 N N . PRO A 1 91 ? -1.253 -8.627 -1.858 1.00 70.38 91 PRO A N 1
ATOM 754 C CA . PRO A 1 91 ? -1.488 -7.692 -0.753 1.00 70.38 91 PRO A CA 1
ATOM 755 C C . PRO A 1 91 ? -1.806 -6.253 -1.165 1.00 70.38 91 PRO A C 1
ATOM 757 O O . PRO A 1 91 ? -2.554 -5.584 -0.460 1.00 70.38 91 PRO A O 1
ATOM 760 N N . ALA A 1 92 ? -1.250 -5.808 -2.295 1.00 71.12 92 ALA A N 1
ATOM 761 C CA . ALA A 1 92 ? -1.383 -4.451 -2.821 1.00 71.12 92 ALA A CA 1
ATOM 762 C C . ALA A 1 92 ? -2.680 -4.206 -3.621 1.00 71.12 92 ALA A C 1
ATOM 764 O O . ALA A 1 92 ? -2.944 -3.077 -4.013 1.00 71.12 92 ALA A O 1
ATOM 765 N N . TYR A 1 93 ? -3.489 -5.243 -3.877 1.00 72.88 93 TYR A N 1
ATOM 766 C CA . TYR A 1 93 ? -4.732 -5.134 -4.655 1.00 72.88 93 TYR A CA 1
ATOM 767 C C . TYR A 1 93 ? -5.947 -5.487 -3.790 1.00 72.88 93 TYR A C 1
ATOM 769 O O . TYR A 1 93 ? -6.783 -6.314 -4.162 1.00 72.88 93 TYR A O 1
ATOM 777 N N . CYS A 1 94 ? -6.037 -4.888 -2.601 1.00 80.94 94 CYS A N 1
ATOM 778 C CA . CYS A 1 94 ? -7.219 -5.022 -1.758 1.00 80.94 94 CYS A CA 1
ATOM 779 C C . CYS A 1 94 ? -8.302 -4.031 -2.224 1.00 80.94 94 CYS A C 1
ATOM 781 O O . CYS A 1 94 ? -7.980 -2.879 -2.519 1.00 80.94 94 CYS A O 1
ATOM 783 N N . PRO A 1 95 ? -9.596 -4.402 -2.235 1.00 83.25 95 PRO A N 1
ATOM 784 C CA . PRO A 1 95 ? -10.673 -3.474 -2.592 1.00 83.25 95 PRO A CA 1
ATOM 785 C C . PRO A 1 95 ? -10.677 -2.181 -1.763 1.00 83.25 95 PRO A C 1
ATOM 787 O O . PRO A 1 95 ? -11.025 -1.118 -2.271 1.00 83.25 95 PRO A O 1
ATOM 790 N N . GLN A 1 96 ? -10.253 -2.252 -0.498 1.00 86.94 96 GLN A N 1
ATOM 791 C CA . GLN A 1 96 ? -10.139 -1.073 0.359 1.00 86.94 96 GLN A CA 1
ATOM 792 C C . GLN A 1 96 ? -9.074 -0.088 -0.139 1.00 86.94 96 GLN A C 1
ATOM 794 O O . GLN A 1 96 ? -9.244 1.117 0.020 1.00 86.94 96 GLN A O 1
ATOM 799 N N . ASP A 1 97 ? -8.016 -0.565 -0.794 1.00 86.81 97 ASP A N 1
ATOM 800 C CA . ASP A 1 97 ? -6.972 0.306 -1.336 1.00 86.81 97 ASP A CA 1
ATOM 801 C C . ASP A 1 97 ? -7.494 1.144 -2.497 1.00 86.81 97 ASP A C 1
ATOM 803 O O . ASP A 1 97 ? -7.200 2.336 -2.569 1.00 86.81 97 ASP A O 1
ATOM 807 N N . TYR A 1 98 ? -8.350 0.554 -3.336 1.00 85.56 98 TYR A N 1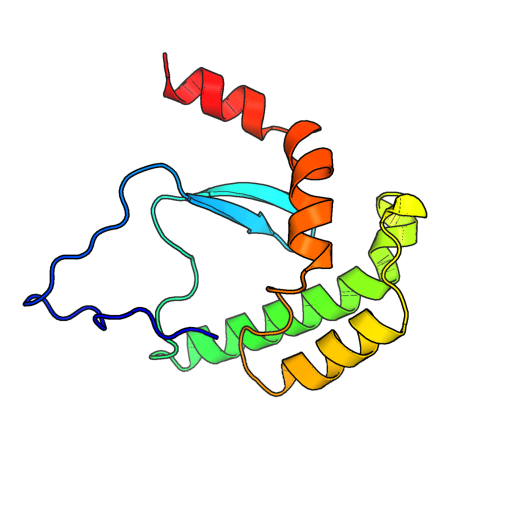
ATOM 808 C CA . TYR A 1 98 ? -9.042 1.272 -4.403 1.00 85.56 98 TYR A CA 1
ATOM 809 C C . TYR A 1 98 ? -9.918 2.395 -3.837 1.00 85.56 98 TYR A C 1
ATOM 811 O O . TYR A 1 98 ? -9.802 3.546 -4.258 1.00 85.56 98 TYR A O 1
ATOM 819 N N . VAL A 1 99 ? -10.728 2.093 -2.817 1.00 89.12 99 VAL A N 1
ATOM 820 C CA . VAL A 1 99 ? -11.591 3.093 -2.168 1.00 89.12 99 VAL A CA 1
ATOM 821 C C . VAL A 1 99 ? -10.764 4.199 -1.514 1.00 89.12 99 VAL A C 1
ATOM 823 O O . VAL A 1 99 ? -11.078 5.369 -1.698 1.00 89.12 99 VAL A O 1
ATOM 826 N N . ASN A 1 100 ? -9.687 3.852 -0.807 1.00 89.00 100 ASN A N 1
ATOM 827 C CA . ASN A 1 100 ? -8.820 4.814 -0.123 1.00 89.00 100 ASN A CA 1
ATOM 828 C C . ASN A 1 100 ? -8.025 5.699 -1.097 1.00 89.00 100 ASN A C 1
ATOM 830 O O . ASN A 1 100 ? -7.755 6.859 -0.785 1.00 89.00 100 ASN A O 1
ATOM 834 N N . SER A 1 101 ? -7.672 5.181 -2.278 1.00 85.81 101 SER A N 1
ATOM 835 C CA . SER A 1 101 ? -6.887 5.914 -3.280 1.00 85.81 101 SER A CA 1
ATOM 836 C C . SER A 1 101 ? -7.609 7.143 -3.839 1.00 85.81 101 SER A C 1
ATOM 838 O O . SER A 1 101 ? -6.964 8.123 -4.197 1.00 85.81 101 SER A O 1
ATOM 840 N N . THR A 1 102 ? -8.945 7.142 -3.856 1.00 85.19 102 THR A N 1
ATOM 841 C CA . THR A 1 102 ? -9.732 8.265 -4.386 1.00 85.19 102 THR A CA 1
ATOM 842 C C . THR A 1 102 ? -9.639 9.515 -3.492 1.00 85.19 102 THR A C 1
ATOM 844 O O . THR A 1 102 ? -9.144 10.541 -3.965 1.00 85.19 102 THR A O 1
ATOM 847 N N . PRO A 1 103 ? -10.034 9.477 -2.200 1.00 84.50 103 PRO A N 1
ATOM 848 C CA . PRO A 1 103 ? -9.927 10.635 -1.318 1.00 84.50 103 PRO A CA 1
ATOM 849 C C . PRO A 1 103 ? -8.467 11.002 -1.020 1.00 84.50 103 PRO A C 1
ATOM 851 O O . PRO A 1 103 ? -8.107 12.179 -1.118 1.00 84.50 103 PRO A O 1
ATOM 854 N N . LEU A 1 104 ? -7.598 10.025 -0.735 1.00 83.44 104 LEU A N 1
ATOM 855 C CA . LEU A 1 104 ? -6.192 10.302 -0.414 1.00 83.44 104 LEU A CA 1
ATOM 856 C C . LEU A 1 104 ? -5.420 10.827 -1.631 1.00 83.44 104 LEU A C 1
ATOM 858 O O . LEU A 1 104 ? -4.598 11.730 -1.483 1.00 83.44 104 LEU A O 1
ATOM 862 N N . GLY A 1 105 ? -5.737 10.340 -2.833 1.00 75.06 105 GLY A N 1
ATOM 863 C CA . GLY A 1 105 ? -5.172 10.846 -4.083 1.00 75.06 105 GLY A CA 1
ATOM 864 C C . GLY A 1 105 ? -5.671 12.239 -4.454 1.00 75.06 105 GLY A C 1
ATOM 865 O O . GLY A 1 105 ? -4.892 13.047 -4.951 1.00 75.06 105 GLY A O 1
ATOM 866 N N . SER A 1 106 ? -6.932 12.565 -4.147 1.00 70.25 106 SER A N 1
ATOM 867 C CA . SER A 1 106 ? -7.484 13.910 -4.377 1.00 70.25 106 SER A CA 1
ATOM 868 C C . SER A 1 106 ? -6.915 14.984 -3.440 1.00 70.25 106 SER A C 1
ATOM 870 O O . SER A 1 106 ? -6.918 16.163 -3.781 1.00 70.25 106 SER A O 1
ATOM 872 N N . THR A 1 107 ? -6.394 14.580 -2.277 1.00 62.31 107 THR A N 1
ATOM 873 C CA . THR A 1 107 ? -5.878 15.490 -1.240 1.00 62.31 107 THR A CA 1
ATOM 874 C C . THR A 1 107 ? -4.410 15.895 -1.484 1.00 62.31 107 THR A C 1
ATOM 876 O O . THR A 1 107 ? -3.841 16.667 -0.715 1.00 62.31 107 THR A O 1
ATOM 879 N N . GLY A 1 108 ? -3.765 15.391 -2.546 1.00 59.53 108 GLY A N 1
ATOM 880 C CA . GLY A 1 108 ? -2.325 15.535 -2.773 1.00 59.53 108 GLY A CA 1
ATOM 881 C C . GLY A 1 108 ? -1.900 15.982 -4.176 1.00 59.53 108 GLY A C 1
ATOM 882 O O . GLY A 1 108 ? -2.703 16.208 -5.076 1.00 59.53 108 GLY A O 1
ATOM 883 N N . ARG A 1 109 ? -0.571 16.054 -4.325 1.00 56.31 109 ARG A N 1
ATOM 884 C CA . ARG A 1 109 ? 0.304 16.474 -5.447 1.00 56.31 109 ARG A CA 1
ATOM 885 C C . ARG A 1 109 ? -0.095 16.039 -6.876 1.00 56.31 109 ARG A C 1
ATOM 887 O O . ARG A 1 109 ? 0.441 16.574 -7.841 1.00 56.31 109 ARG A O 1
ATOM 894 N N . LEU A 1 110 ? -1.046 15.113 -7.016 1.00 58.75 110 LEU A N 1
ATOM 895 C CA . LEU A 1 110 ? -1.619 14.653 -8.286 1.00 58.75 110 LEU A CA 1
ATOM 896 C C . LEU A 1 110 ? -2.246 15.791 -9.095 1.00 58.75 110 LEU A C 1
ATOM 898 O O . LEU A 1 110 ? -1.992 15.883 -10.289 1.00 58.75 110 LEU A O 1
ATOM 902 N N . HIS A 1 111 ? -3.026 16.666 -8.446 1.00 56.50 111 HIS A N 1
ATOM 903 C CA . HIS A 1 111 ? -3.642 17.812 -9.128 1.00 56.50 111 HIS A CA 1
ATOM 904 C C . HIS A 1 111 ? -2.566 18.760 -9.676 1.00 56.50 111 HIS A C 1
ATOM 906 O O . HIS A 1 111 ? -2.601 19.122 -10.843 1.00 56.50 111 HIS A O 1
ATOM 912 N N . SER A 1 112 ? -1.547 19.079 -8.865 1.00 56.47 112 SER A N 1
ATOM 913 C CA . SER A 1 112 ? -0.488 20.004 -9.278 1.00 56.47 112 SER A CA 1
ATOM 914 C C . SER A 1 112 ? 0.400 19.463 -10.397 1.00 56.47 112 SER A C 1
ATOM 916 O O . SER A 1 112 ? 0.830 20.238 -11.239 1.00 56.47 112 SER A O 1
ATOM 918 N N . GLU A 1 113 ? 0.706 18.161 -10.419 1.00 58.19 113 GLU A N 1
ATOM 919 C CA . GLU A 1 113 ? 1.563 17.596 -11.474 1.00 58.19 113 GLU A CA 1
ATOM 920 C C . GLU A 1 113 ? 0.788 17.282 -12.756 1.00 58.19 113 GLU A C 1
ATOM 922 O O . GLU A 1 113 ? 1.325 17.479 -13.840 1.00 58.19 113 GLU A O 1
ATOM 927 N N . HIS A 1 114 ? -0.491 16.905 -12.664 1.00 59.19 114 HIS A N 1
ATOM 928 C CA . HIS A 1 114 ? -1.359 16.800 -13.838 1.00 59.19 114 HIS A CA 1
ATOM 929 C C . HIS A 1 114 ? -1.547 18.162 -14.529 1.00 59.19 114 HIS A C 1
ATOM 931 O O . HIS A 1 114 ? -1.463 18.242 -15.754 1.00 59.19 114 HIS A O 1
ATOM 937 N N . ASP A 1 115 ? -1.716 19.241 -13.757 1.00 56.09 115 ASP A N 1
ATOM 938 C CA . ASP A 1 115 ? -1.830 20.602 -14.297 1.00 56.09 115 ASP A CA 1
ATOM 939 C C . ASP A 1 115 ? -0.522 21.091 -14.952 1.00 56.09 115 ASP A C 1
ATOM 941 O O . ASP A 1 115 ? -0.568 21.803 -15.952 1.00 56.09 115 ASP A O 1
ATOM 945 N N . LEU A 1 116 ? 0.645 20.677 -14.440 1.00 58.31 116 LEU A N 1
ATOM 946 C CA . LEU A 1 116 ? 1.958 21.018 -15.010 1.00 58.31 116 LEU A CA 1
ATOM 947 C C . LEU A 1 116 ? 2.305 20.236 -16.286 1.00 58.31 116 LEU A C 1
ATOM 949 O O . LEU A 1 116 ? 3.113 20.708 -17.079 1.00 58.31 116 LEU A O 1
ATOM 953 N N . ILE A 1 117 ? 1.741 19.041 -16.475 1.00 57.53 117 ILE A N 1
ATOM 954 C CA . ILE A 1 117 ? 2.023 18.175 -17.633 1.00 57.53 117 ILE A CA 1
ATOM 955 C C . ILE A 1 117 ? 1.113 18.506 -18.833 1.00 57.53 117 ILE A C 1
ATOM 957 O O . ILE A 1 117 ? 1.448 18.177 -19.970 1.00 57.53 117 ILE A O 1
ATOM 961 N N . ILE A 1 118 ? -0.033 19.155 -18.600 1.00 56.06 118 ILE A N 1
ATOM 962 C CA . ILE A 1 118 ? -1.000 19.543 -19.648 1.00 56.06 118 ILE A CA 1
ATOM 963 C C . ILE A 1 118 ? -0.748 20.966 -20.199 1.00 56.06 118 ILE A C 1
ATOM 965 O O . ILE A 1 118 ? -1.387 21.369 -21.174 1.00 56.06 118 ILE A O 1
ATOM 969 N N . GLN A 1 119 ? 0.198 21.714 -19.621 1.00 44.88 119 GLN A N 1
ATOM 970 C CA . GLN A 1 119 ? 0.632 23.039 -20.090 1.00 44.88 119 GLN A CA 1
ATOM 971 C C . GLN A 1 119 ? 1.761 22.957 -21.124 1.00 44.88 119 GLN A C 1
ATOM 973 O O . GLN A 1 119 ? 1.729 23.778 -22.071 1.00 44.88 119 GLN A O 1
#

Organism: Cucumis melo (NCBI:txid3656)

Radius of gyration: 15.9 Å; chains: 1; bounding box: 27×39×45 Å

Foldseek 3Di:
DDQPPPQPDVVDPDQDDDWDWDQALLLDTDTDRDDPQHDPPDPVSQVVQLVRLVSLLVSQVCVCVVPHVVLHDDPVLSVVSVVLSVPRPRNCPGPSNVVVNVVSVVVDDVVVVVVVVVD

InterPro domains:
  IPR044819 Triacylglycerol lipase OBL1-like [PTHR46086] (1-112)

pLDDT: mean 75.37, std 12.45, range [44.88, 90.44]